Protein AF-A0A101C8A8-F1 (afdb_monomer_lite)

Foldseek 3Di:
DPPPCPPVVVVVVVVVLVVLLVVLVCCCVVVVPDPVSVVCSVCVVVVVVVVVVVVVVVVVVVVVVD

Radius of gyration: 16.28 Å; chains: 1; bounding box: 29×23×49 Å

pLDDT: mean 71.85, std 11.02, range [40.28, 86.31]

Secondary structure (DSSP, 8-state):
------HHHHHHHHHHHHHHHHHHHHHHHHTT--HHHHHHHHHHHHHHHHHHHHHHHHHHHHHH--

Structure (mmCIF, N/CA/C/O backbone):
data_AF-A0A101C8A8-F1
#
_entry.id   AF-A0A101C8A8-F1
#
loop_
_atom_site.group_PDB
_atom_site.id
_atom_site.type_symbol
_atom_site.label_atom_id
_atom_site.label_alt_id
_atom_site.label_comp_id
_atom_site.label_asym_id
_atom_site.label_entity_id
_atom_site.label_seq_id
_atom_site.pdbx_PDB_ins_code
_atom_site.Cartn_x
_atom_site.Cartn_y
_atom_site.Cartn_z
_atom_site.occupancy
_atom_site.B_iso_or_equiv
_atom_site.auth_seq_id
_atom_site.auth_comp_id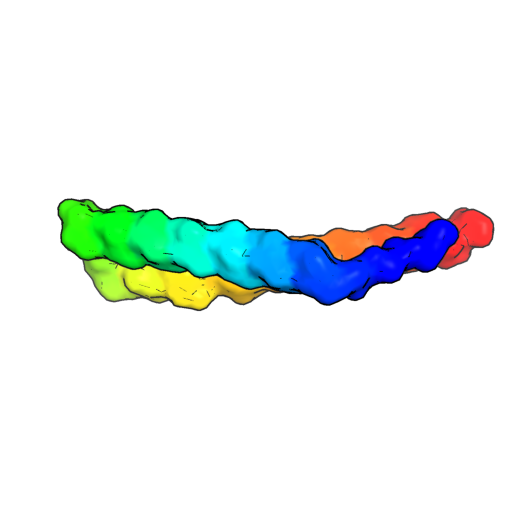
_atom_site.auth_asym_id
_atom_site.auth_atom_id
_atom_site.pdbx_PDB_model_num
ATOM 1 N N . MET A 1 1 ? 5.713 -4.445 -29.311 1.00 40.28 1 MET A N 1
ATOM 2 C CA . MET A 1 1 ? 6.490 -3.605 -28.371 1.00 40.28 1 MET A CA 1
ATOM 3 C C . MET A 1 1 ? 6.582 -4.347 -27.050 1.00 40.28 1 MET A C 1
ATOM 5 O O . MET A 1 1 ? 5.574 -4.442 -26.361 1.00 40.28 1 MET A O 1
ATOM 9 N N . ASN A 1 2 ? 7.746 -4.916 -26.725 1.00 43.09 2 ASN A N 1
ATOM 10 C CA . ASN A 1 2 ? 7.985 -5.496 -25.404 1.00 43.09 2 ASN A CA 1
ATOM 11 C C . ASN A 1 2 ? 7.920 -4.367 -24.373 1.00 43.09 2 ASN A C 1
ATOM 13 O O . ASN A 1 2 ? 8.839 -3.556 -24.284 1.00 43.09 2 ASN A O 1
ATOM 17 N N . MET A 1 3 ? 6.822 -4.291 -23.618 1.00 52.56 3 MET A N 1
ATOM 18 C CA . MET A 1 3 ? 6.765 -3.494 -22.395 1.00 52.56 3 MET A CA 1
ATOM 19 C C . MET A 1 3 ? 7.667 -4.186 -21.374 1.00 52.56 3 MET A C 1
ATOM 21 O O . MET A 1 3 ? 7.215 -5.004 -20.578 1.00 52.56 3 MET A O 1
ATOM 25 N N . SER A 1 4 ? 8.967 -3.908 -21.457 1.00 47.91 4 SER A N 1
ATOM 26 C CA . SER A 1 4 ? 9.914 -4.272 -20.413 1.00 47.91 4 SER A CA 1
ATOM 27 C C . SER A 1 4 ? 9.533 -3.462 -19.180 1.00 47.91 4 SER A C 1
ATOM 29 O O . SER A 1 4 ? 9.785 -2.258 -19.100 1.00 47.91 4 SER A O 1
ATOM 31 N N . ILE A 1 5 ? 8.826 -4.103 -18.251 1.00 58.09 5 ILE A N 1
ATOM 32 C CA . ILE A 1 5 ? 8.588 -3.570 -16.914 1.00 58.09 5 ILE A CA 1
ATOM 33 C C . ILE A 1 5 ? 9.948 -3.624 -16.224 1.00 58.09 5 ILE A C 1
ATOM 35 O O . ILE A 1 5 ? 10.322 -4.616 -15.607 1.00 58.09 5 ILE A O 1
ATOM 39 N N . GLY A 1 6 ? 10.741 -2.577 -16.438 1.00 65.75 6 GLY A N 1
ATOM 40 C CA . GLY A 1 6 ? 12.041 -2.442 -15.806 1.00 65.75 6 GLY A CA 1
ATOM 41 C C . GLY A 1 6 ? 11.889 -2.335 -14.285 1.00 65.75 6 GLY A C 1
ATOM 42 O O . GLY A 1 6 ? 10.851 -1.871 -13.801 1.00 65.75 6 GLY A O 1
ATOM 43 N N . PRO A 1 7 ? 12.924 -2.702 -13.515 1.00 67.50 7 PRO A N 1
ATOM 44 C CA . PRO A 1 7 ? 12.891 -2.680 -12.050 1.00 67.50 7 PRO A CA 1
ATOM 45 C C . PRO A 1 7 ? 12.513 -1.302 -11.478 1.00 67.50 7 PRO A C 1
ATOM 47 O O . PRO A 1 7 ? 11.845 -1.220 -10.452 1.00 67.50 7 PRO A O 1
ATOM 50 N N . PHE A 1 8 ? 12.832 -0.217 -12.189 1.00 70.00 8 PHE A N 1
ATOM 51 C CA . PHE A 1 8 ? 12.433 1.146 -11.827 1.00 70.00 8 PHE A CA 1
ATOM 52 C C . PHE A 1 8 ? 10.913 1.368 -11.811 1.00 70.00 8 PHE A C 1
ATOM 54 O O . PHE A 1 8 ? 10.411 2.070 -10.936 1.00 70.00 8 PHE A O 1
ATOM 61 N N . ASN A 1 9 ? 10.162 0.729 -12.714 1.00 70.25 9 ASN A N 1
ATOM 62 C CA . ASN A 1 9 ? 8.702 0.841 -12.736 1.00 70.25 9 ASN A CA 1
ATOM 63 C C . ASN A 1 9 ? 8.056 0.075 -11.577 1.00 70.25 9 ASN A C 1
ATOM 65 O O . ASN A 1 9 ? 7.052 0.528 -11.033 1.00 70.25 9 ASN A O 1
ATOM 69 N N . LEU A 1 10 ? 8.643 -1.054 -11.165 1.00 74.25 10 LEU A N 1
ATOM 70 C CA . LEU A 1 10 ? 8.191 -1.802 -9.987 1.00 74.25 10 LEU A CA 1
ATOM 71 C C . LEU A 1 10 ? 8.425 -1.013 -8.696 1.00 74.25 10 LEU A C 1
ATOM 73 O O . LEU A 1 10 ? 7.540 -0.961 -7.845 1.00 74.25 10 LEU A O 1
ATOM 77 N N . ILE A 1 11 ? 9.578 -0.352 -8.575 1.00 79.00 11 ILE A N 1
ATOM 78 C CA . ILE A 1 11 ? 9.887 0.515 -7.430 1.00 79.00 11 ILE A CA 1
ATOM 79 C C . ILE A 1 11 ? 8.921 1.703 -7.388 1.00 79.00 11 ILE A C 1
ATOM 81 O O . ILE A 1 11 ? 8.363 2.002 -6.334 1.00 79.00 11 ILE A O 1
ATOM 85 N N . PHE A 1 12 ? 8.665 2.347 -8.529 1.00 77.69 12 PHE A N 1
ATOM 86 C CA . PHE A 1 12 ? 7.703 3.446 -8.608 1.00 77.69 12 PHE A CA 1
ATOM 87 C C . PHE A 1 12 ? 6.292 3.001 -8.200 1.00 77.69 12 PHE A C 1
ATOM 89 O O . PHE A 1 12 ? 5.643 3.663 -7.391 1.00 77.69 12 PHE A O 1
ATOM 96 N N . LEU A 1 13 ? 5.841 1.842 -8.687 1.00 79.88 13 LEU A N 1
ATOM 97 C CA . LEU A 1 13 ? 4.554 1.260 -8.306 1.00 79.88 13 LEU A CA 1
ATOM 98 C C . LEU A 1 13 ? 4.483 0.980 -6.795 1.00 79.88 13 LEU A C 1
ATOM 100 O O . LEU A 1 13 ? 3.479 1.299 -6.158 1.00 79.88 13 LEU A O 1
ATOM 104 N N . ALA A 1 14 ? 5.556 0.436 -6.214 1.00 80.31 14 ALA A N 1
ATOM 105 C CA . ALA A 1 14 ? 5.642 0.167 -4.783 1.00 80.31 14 ALA A CA 1
ATOM 106 C C . ALA A 1 14 ? 5.539 1.460 -3.957 1.00 80.31 14 ALA A C 1
ATOM 108 O O . ALA A 1 14 ? 4.758 1.518 -3.007 1.00 80.31 14 ALA A O 1
ATOM 109 N N . ILE A 1 15 ? 6.236 2.525 -4.361 1.00 85.25 15 ILE A N 1
ATOM 110 C CA . ILE A 1 15 ? 6.174 3.833 -3.692 1.00 85.25 15 ILE A CA 1
ATOM 111 C C . ILE A 1 15 ? 4.759 4.414 -3.767 1.00 85.25 15 ILE A C 1
ATOM 113 O O . ILE A 1 15 ? 4.209 4.816 -2.743 1.00 85.25 15 ILE A O 1
ATOM 117 N N . VAL A 1 16 ? 4.137 4.412 -4.950 1.00 84.00 16 VAL A N 1
ATOM 118 C CA . VAL A 1 16 ? 2.760 4.904 -5.119 1.00 84.00 16 VAL A CA 1
ATOM 119 C C . VAL A 1 16 ? 1.791 4.106 -4.244 1.00 84.00 16 VAL A C 1
ATOM 121 O O . VAL A 1 16 ? 0.957 4.696 -3.558 1.00 84.00 16 VAL A O 1
ATOM 124 N N . SER A 1 17 ? 1.934 2.779 -4.194 1.00 79.88 17 SER A N 1
ATOM 125 C CA . SER A 1 17 ? 1.094 1.931 -3.342 1.00 79.88 17 SER A CA 1
ATOM 126 C C . SER A 1 17 ? 1.272 2.234 -1.849 1.00 79.88 17 SER A C 1
ATOM 128 O O . SER A 1 17 ? 0.283 2.300 -1.119 1.00 79.88 17 SER A O 1
ATOM 130 N N . ALA A 1 18 ? 2.503 2.510 -1.402 1.00 83.69 18 ALA A N 1
ATOM 131 C CA . ALA A 1 18 ? 2.795 2.865 -0.017 1.00 83.69 18 ALA A CA 1
ATOM 132 C C . ALA A 1 18 ? 2.175 4.216 0.371 1.00 83.69 18 ALA A C 1
ATOM 134 O O . ALA A 1 18 ? 1.562 4.329 1.432 1.00 83.69 18 ALA A O 1
ATOM 135 N N . VAL A 1 19 ? 2.264 5.226 -0.503 1.00 86.31 19 VAL A N 1
ATOM 136 C CA . VAL A 1 19 ? 1.654 6.548 -0.270 1.00 86.31 19 VAL A CA 1
ATOM 137 C C . VAL A 1 19 ? 0.134 6.436 -0.143 1.00 86.31 19 VAL A C 1
ATOM 139 O O . VAL A 1 19 ? -0.450 7.013 0.776 1.00 86.31 19 VAL A O 1
ATOM 142 N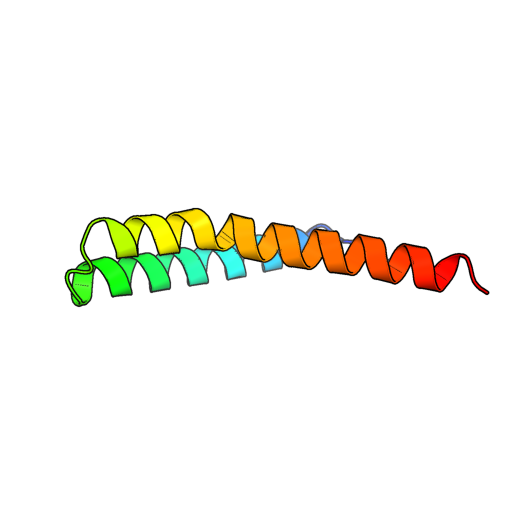 N . VAL A 1 20 ? -0.508 5.654 -1.016 1.00 82.50 20 VAL A N 1
ATOM 143 C CA . VAL A 1 20 ? -1.959 5.417 -0.961 1.00 82.50 20 VAL A CA 1
ATOM 144 C C . VAL A 1 20 ? -2.355 4.706 0.334 1.00 82.50 20 VAL A C 1
ATOM 146 O O . VAL A 1 20 ? -3.340 5.095 0.963 1.00 82.50 20 VAL A O 1
ATOM 149 N N . TYR A 1 21 ? -1.570 3.723 0.782 1.00 82.50 21 TYR A N 1
ATOM 150 C CA . TYR A 1 21 ? -1.808 3.034 2.053 1.00 82.50 21 TYR A CA 1
ATOM 151 C C . TYR A 1 21 ? -1.718 3.975 3.253 1.00 82.50 21 TYR A C 1
ATOM 153 O O . TYR A 1 21 ? -2.610 3.974 4.101 1.00 82.50 21 TYR A O 1
ATOM 161 N N . ILE A 1 22 ? -0.673 4.804 3.315 1.00 84.62 22 ILE A N 1
ATOM 162 C CA . ILE A 1 22 ? -0.474 5.766 4.406 1.00 84.62 22 ILE A CA 1
ATOM 163 C C . ILE A 1 22 ? -1.612 6.795 4.421 1.00 84.62 22 ILE A C 1
ATOM 165 O O . ILE A 1 22 ? -2.158 7.089 5.484 1.00 84.62 22 ILE A O 1
ATOM 169 N N . ALA A 1 23 ? -2.022 7.299 3.254 1.00 82.25 23 ALA A N 1
ATOM 170 C CA . ALA A 1 23 ? -3.135 8.239 3.136 1.00 82.25 23 ALA A CA 1
ATOM 171 C C . ALA A 1 23 ? -4.474 7.609 3.558 1.00 82.25 23 ALA A C 1
ATOM 173 O O . ALA A 1 23 ? -5.237 8.221 4.310 1.00 82.25 23 ALA A O 1
ATOM 174 N N . GLY A 1 24 ? -4.744 6.374 3.124 1.00 79.19 24 GLY A N 1
ATOM 175 C CA . GLY A 1 24 ? -5.930 5.617 3.522 1.00 79.19 24 GLY A CA 1
ATOM 176 C C . GLY A 1 24 ? -5.967 5.377 5.029 1.00 79.19 24 GLY A C 1
ATOM 177 O O . GLY A 1 24 ? -6.973 5.659 5.678 1.00 79.19 24 GLY A O 1
ATOM 178 N N . PHE A 1 25 ? -4.847 4.945 5.608 1.00 81.75 25 PHE A N 1
ATOM 179 C CA . PHE A 1 25 ? -4.721 4.712 7.044 1.00 81.75 25 PHE A CA 1
ATOM 180 C C . PHE A 1 25 ? -4.913 6.001 7.853 1.00 81.75 25 PHE A C 1
ATOM 182 O O . PHE A 1 25 ? -5.682 6.024 8.813 1.00 81.75 25 PHE A O 1
ATOM 189 N N . TYR A 1 26 ? -4.297 7.107 7.424 1.00 82.75 26 TYR A N 1
ATOM 190 C CA . TYR A 1 26 ? -4.479 8.417 8.050 1.00 82.75 26 TYR A CA 1
ATOM 191 C C . TYR A 1 26 ? -5.942 8.879 7.998 1.00 82.75 26 TYR A C 1
ATOM 193 O O . TYR A 1 26 ? -6.471 9.380 8.989 1.00 82.75 26 TYR A O 1
ATOM 201 N N . CYS A 1 27 ? -6.624 8.666 6.869 1.00 79.25 27 CYS A N 1
ATOM 202 C CA . CYS A 1 27 ? -8.036 9.004 6.709 1.00 79.25 27 CYS A CA 1
ATOM 203 C C . CYS A 1 27 ? -8.934 8.186 7.651 1.00 79.25 27 CYS A C 1
ATOM 205 O O . CYS A 1 27 ? -9.833 8.742 8.285 1.00 79.25 27 CYS A O 1
ATOM 207 N N . VAL A 1 28 ? -8.652 6.889 7.805 1.00 80.94 28 VAL A N 1
ATOM 208 C CA . VAL A 1 28 ? -9.372 5.997 8.725 1.00 80.94 28 VAL A CA 1
ATOM 209 C C . VAL A 1 28 ? -9.211 6.432 10.177 1.00 80.94 28 VAL A C 1
ATOM 211 O O . VAL A 1 28 ? -10.213 6.570 10.881 1.00 80.94 28 VAL A O 1
ATOM 214 N N . PHE A 1 29 ? -7.980 6.720 10.606 1.00 78.69 29 PHE A N 1
ATOM 215 C CA . PHE A 1 29 ? -7.710 7.174 11.972 1.00 78.69 29 PHE A CA 1
ATOM 216 C C . PHE A 1 29 ? -8.314 8.549 12.258 1.00 78.69 29 PHE A C 1
ATOM 218 O O . PHE A 1 29 ? -8.938 8.743 13.301 1.00 78.69 29 PHE A O 1
ATOM 225 N N . LYS A 1 30 ? -8.170 9.502 11.331 1.00 80.19 30 LYS A N 1
ATOM 226 C CA . LYS A 1 30 ? -8.639 10.880 11.521 1.00 80.19 30 LYS A CA 1
ATOM 227 C C . LYS A 1 30 ? -10.162 10.987 11.542 1.00 80.19 30 LYS A C 1
ATOM 229 O O . LYS A 1 30 ? -10.702 11.708 12.373 1.00 80.19 30 LYS A O 1
ATOM 234 N N . ASN A 1 31 ? -10.853 10.263 10.663 1.00 78.75 31 ASN A N 1
ATOM 235 C CA . ASN A 1 31 ? -12.314 10.311 10.574 1.00 78.75 31 ASN A CA 1
ATOM 236 C C . ASN A 1 31 ? -13.014 9.288 11.481 1.00 78.75 31 ASN A C 1
ATOM 238 O O . ASN A 1 31 ? -14.238 9.196 11.438 1.00 78.75 31 ASN A O 1
ATOM 242 N N . LYS A 1 32 ? -12.260 8.512 12.282 1.00 74.94 32 LYS A N 1
ATOM 243 C CA . LYS A 1 32 ? -12.773 7.367 13.058 1.00 74.94 32 LYS A CA 1
ATOM 244 C C . LYS A 1 32 ? -13.692 6.488 12.212 1.00 74.94 32 LYS A C 1
ATOM 246 O O . LYS A 1 32 ? -14.767 6.080 12.657 1.00 74.94 32 LYS A O 1
ATOM 251 N N . LEU A 1 33 ? -13.285 6.238 10.967 1.00 69.81 33 LEU A N 1
ATOM 252 C CA . LEU A 1 33 ? -14.031 5.325 10.120 1.00 69.81 33 LEU A CA 1
ATOM 253 C C . LEU A 1 33 ? -14.041 3.982 10.849 1.00 69.81 33 LEU A C 1
ATOM 255 O O . LEU A 1 33 ? -12.988 3.468 11.225 1.00 69.81 33 LEU A O 1
ATOM 259 N N . GLY A 1 34 ? -15.242 3.469 11.115 1.00 75.50 34 GLY A N 1
ATOM 260 C CA . GLY A 1 34 ? -15.422 2.203 11.812 1.00 75.50 34 GLY A CA 1
ATOM 261 C C . GLY A 1 34 ? -14.754 1.035 11.069 1.00 75.50 34 GLY A C 1
ATOM 262 O O . GLY A 1 34 ? -14.107 1.231 10.037 1.00 75.50 34 GLY A O 1
ATOM 263 N N . PRO A 1 35 ? -14.948 -0.210 11.526 1.00 75.56 35 PRO A N 1
ATOM 264 C CA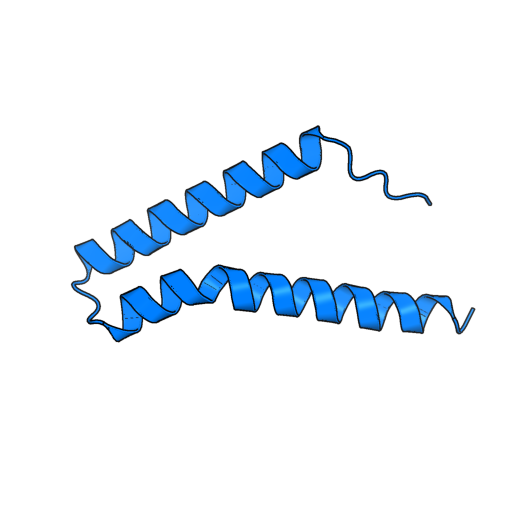 . PRO A 1 35 ? -14.303 -1.389 10.936 1.00 75.56 35 PRO A CA 1
ATOM 265 C C . PRO A 1 35 ? -14.476 -1.494 9.410 1.00 75.56 35 PRO A C 1
ATOM 267 O O . PRO A 1 35 ? -13.583 -1.977 8.722 1.00 75.56 35 PRO A O 1
ATOM 270 N N . VAL A 1 36 ? -15.572 -0.949 8.869 1.00 75.12 36 VAL A N 1
ATOM 271 C CA . VAL A 1 36 ? -15.825 -0.831 7.426 1.00 75.12 36 VAL A CA 1
ATOM 272 C C . VAL A 1 36 ? -14.734 -0.034 6.701 1.00 75.12 36 VAL A C 1
ATOM 274 O O . VAL A 1 36 ? -14.245 -0.493 5.679 1.00 75.12 36 VAL A O 1
ATOM 277 N N . GLY A 1 37 ? -14.298 1.121 7.217 1.00 71.19 37 GLY A N 1
ATOM 278 C CA . GLY A 1 37 ? -13.277 1.939 6.548 1.00 71.19 37 GLY A CA 1
ATOM 279 C C . GLY A 1 37 ? -11.892 1.301 6.556 1.00 71.19 37 GLY A C 1
ATOM 280 O O . GLY A 1 37 ? -11.168 1.405 5.568 1.00 71.19 37 GLY A O 1
ATOM 281 N N . ILE A 1 38 ? -11.553 0.581 7.630 1.00 74.19 38 ILE A N 1
ATOM 282 C CA . ILE A 1 38 ? -10.338 -0.245 7.694 1.00 74.19 38 ILE A CA 1
ATOM 283 C C . ILE A 1 38 ? -10.393 -1.319 6.604 1.00 74.19 38 ILE A C 1
ATOM 285 O O . ILE A 1 38 ? -9.432 -1.488 5.854 1.00 74.19 38 ILE A O 1
ATOM 289 N N . LEU A 1 39 ? -11.532 -2.006 6.485 1.00 75.12 39 LEU A N 1
ATOM 290 C CA . LEU A 1 39 ? -11.732 -3.060 5.497 1.00 75.12 39 LEU A CA 1
ATOM 291 C C . LEU A 1 39 ? -11.629 -2.517 4.066 1.00 75.12 39 LEU A C 1
ATOM 293 O O . LEU A 1 39 ? -10.993 -3.143 3.224 1.00 75.12 39 LEU A O 1
ATOM 297 N N . THR A 1 40 ? -12.164 -1.324 3.797 1.00 74.62 40 THR A N 1
ATOM 298 C CA . THR A 1 40 ? -12.061 -0.677 2.481 1.00 74.62 40 THR A CA 1
ATOM 299 C C . THR A 1 40 ? -10.618 -0.335 2.116 1.00 74.62 40 THR A C 1
ATOM 301 O O . THR A 1 40 ? -10.210 -0.589 0.987 1.00 74.62 40 THR A O 1
ATOM 304 N N . VAL A 1 41 ? -9.820 0.195 3.052 1.00 76.06 41 VAL A N 1
ATOM 305 C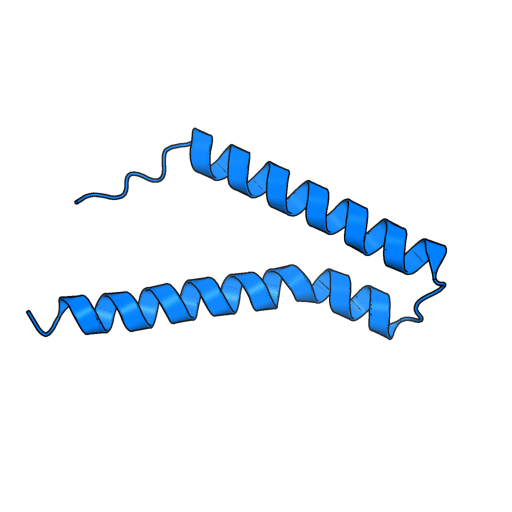 CA . VAL A 1 41 ? -8.392 0.488 2.812 1.00 76.06 41 VAL A CA 1
ATOM 306 C C . VAL A 1 41 ? -7.594 -0.800 2.600 1.00 76.06 41 VAL A C 1
ATOM 308 O O . VAL A 1 41 ? -6.723 -0.846 1.735 1.00 76.06 41 VAL A O 1
ATOM 311 N N . LEU A 1 42 ? -7.922 -1.866 3.335 1.00 75.00 42 LEU A N 1
ATOM 312 C CA . LEU A 1 42 ? -7.278 -3.171 3.193 1.00 75.00 42 LEU A CA 1
ATOM 313 C C . LEU A 1 42 ? -7.618 -3.856 1.858 1.00 75.00 42 LEU A C 1
ATOM 315 O O . LEU A 1 42 ? -6.765 -4.512 1.269 1.00 75.00 42 LEU A O 1
ATOM 319 N N . LEU A 1 43 ? -8.857 -3.702 1.381 1.00 75.31 43 LEU A N 1
ATOM 320 C CA . LEU A 1 43 ? -9.350 -4.274 0.123 1.00 75.31 43 LEU A CA 1
ATOM 321 C C . LEU A 1 43 ? -9.026 -3.407 -1.103 1.00 75.31 43 LEU A C 1
ATOM 323 O O . LEU A 1 43 ? -9.117 -3.881 -2.234 1.00 75.31 43 LEU A O 1
ATOM 327 N N . PHE A 1 44 ? -8.612 -2.156 -0.910 1.00 74.62 44 PHE A N 1
ATOM 328 C CA . PHE A 1 44 ? -8.269 -1.235 -1.995 1.00 74.62 44 PHE A CA 1
ATOM 329 C C . PHE A 1 44 ? -7.241 -1.794 -3.008 1.00 74.62 44 PHE A C 1
ATOM 331 O O . PHE A 1 44 ? -7.470 -1.671 -4.215 1.00 74.62 44 PHE A O 1
ATOM 338 N N . PRO A 1 45 ? -6.152 -2.476 -2.591 1.00 71.00 45 PRO A N 1
ATOM 339 C CA . PRO A 1 45 ? -5.187 -3.062 -3.524 1.00 71.00 45 PRO A CA 1
ATOM 340 C C . PRO A 1 45 ? -5.762 -4.244 -4.307 1.00 71.00 45 PRO A C 1
ATOM 342 O O . PRO A 1 45 ? -5.358 -4.471 -5.446 1.00 71.00 45 PRO A O 1
ATOM 345 N N . LEU A 1 46 ? -6.713 -4.982 -3.723 1.00 71.44 46 LEU A N 1
ATOM 346 C CA . LEU A 1 46 ? -7.392 -6.089 -4.399 1.00 71.44 46 LEU A CA 1
ATOM 347 C C . LEU A 1 46 ? -8.252 -5.568 -5.549 1.00 71.44 46 LEU A C 1
ATOM 349 O O . LEU A 1 46 ? -8.202 -6.127 -6.640 1.00 71.44 46 LEU A O 1
ATOM 353 N N . VAL A 1 47 ? -8.964 -4.455 -5.345 1.00 72.62 47 VAL A N 1
ATOM 354 C CA . VAL A 1 47 ? -9.741 -3.804 -6.412 1.00 72.62 47 VAL A CA 1
ATOM 355 C C . VAL A 1 47 ? -8.817 -3.285 -7.516 1.00 72.62 47 VAL A C 1
ATOM 357 O O . VAL A 1 47 ? -9.062 -3.547 -8.693 1.00 72.62 47 VAL A O 1
ATOM 360 N N . GLY A 1 48 ? -7.716 -2.614 -7.156 1.00 69.56 48 GLY A N 1
ATOM 361 C CA . GLY A 1 48 ? -6.725 -2.137 -8.129 1.00 69.56 48 GLY A CA 1
ATOM 362 C C . GLY A 1 48 ? -6.088 -3.271 -8.940 1.00 69.56 48 GLY A C 1
ATOM 363 O O . GLY A 1 48 ? -5.974 -3.174 -10.162 1.00 69.56 48 GLY A O 1
ATOM 364 N N . SER A 1 49 ? -5.742 -4.379 -8.281 1.00 69.81 49 SER A N 1
ATOM 365 C CA . SER A 1 49 ? -5.248 -5.596 -8.932 1.00 69.81 49 SER A CA 1
ATOM 366 C C . SER A 1 49 ? -6.275 -6.173 -9.907 1.00 69.81 49 SER A C 1
ATOM 368 O O . SER A 1 49 ? -5.917 -6.482 -11.042 1.00 69.81 49 SER A O 1
ATOM 370 N N . LEU A 1 50 ? -7.551 -6.242 -9.512 1.00 77.25 50 LEU A N 1
ATOM 371 C CA . LEU A 1 50 ? -8.632 -6.761 -10.351 1.00 77.25 50 LEU A CA 1
ATOM 372 C C . LEU A 1 50 ? -8.798 -5.946 -11.641 1.00 77.25 50 LEU A C 1
ATOM 374 O O . LEU A 1 50 ? -8.956 -6.517 -12.717 1.00 77.25 50 LEU A O 1
ATOM 378 N N . VAL A 1 51 ? -8.715 -4.616 -11.543 1.00 75.00 51 VAL A N 1
ATOM 379 C CA . VAL A 1 51 ? -8.808 -3.703 -12.695 1.00 75.00 51 VAL A CA 1
ATOM 380 C C . VAL A 1 51 ? -7.629 -3.891 -13.647 1.00 75.00 51 VAL A C 1
ATOM 382 O O . VAL A 1 51 ? -7.824 -3.929 -14.860 1.00 75.00 51 VAL A O 1
ATOM 385 N N . ILE A 1 52 ? -6.412 -4.062 -13.124 1.00 75.62 52 ILE A N 1
ATOM 386 C CA . ILE A 1 52 ? -5.224 -4.348 -13.943 1.00 75.62 52 ILE A CA 1
ATOM 387 C C . ILE A 1 52 ? -5.366 -5.705 -14.644 1.00 75.62 52 ILE A C 1
ATOM 389 O O . ILE A 1 52 ? -5.021 -5.837 -15.820 1.00 75.62 52 ILE A O 1
ATOM 393 N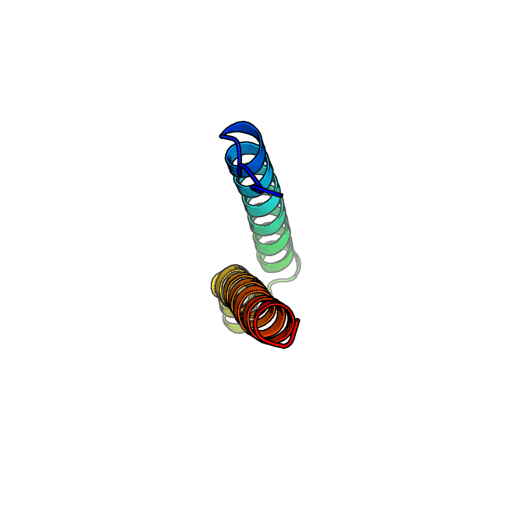 N . LEU A 1 53 ? -5.900 -6.706 -13.944 1.00 75.50 53 LEU A N 1
ATOM 394 C CA . LEU A 1 53 ? -6.124 -8.049 -14.473 1.00 75.50 53 LEU A CA 1
ATOM 395 C C . LEU A 1 53 ? -7.176 -8.030 -15.592 1.00 75.50 53 LEU A C 1
ATOM 397 O O . LEU A 1 53 ? -6.926 -8.561 -16.673 1.00 75.50 53 LEU A O 1
ATOM 401 N N . LEU A 1 54 ? -8.294 -7.331 -15.378 1.00 77.88 54 LEU A N 1
ATOM 402 C CA . LEU A 1 54 ? -9.323 -7.087 -16.392 1.00 77.88 54 LEU A CA 1
ATOM 403 C C . LEU A 1 54 ? -8.756 -6.335 -17.599 1.00 77.88 54 LEU A C 1
ATOM 405 O O . LEU A 1 54 ? -8.943 -6.768 -18.731 1.00 77.88 54 LEU A O 1
ATOM 409 N N . TYR A 1 55 ? -7.998 -5.259 -17.377 1.00 74.25 55 TYR A N 1
ATOM 410 C CA . TYR A 1 55 ? -7.358 -4.502 -18.454 1.00 74.25 55 TYR A CA 1
ATOM 411 C C . TYR A 1 55 ? -6.395 -5.374 -19.272 1.00 74.25 55 TYR A C 1
ATOM 413 O O . TYR A 1 55 ? -6.369 -5.293 -20.500 1.00 74.25 55 TYR A O 1
ATOM 421 N N . SER A 1 56 ? -5.630 -6.242 -18.607 1.00 74.00 56 SER A N 1
ATOM 422 C CA . SER A 1 56 ? -4.734 -7.198 -19.261 1.00 74.00 56 SER A CA 1
ATOM 423 C C . SER A 1 56 ? -5.503 -8.215 -20.111 1.00 74.00 56 SER A C 1
ATOM 425 O O . SER A 1 56 ? -5.131 -8.450 -21.262 1.00 74.00 56 SER A O 1
ATOM 427 N N . LEU A 1 57 ? -6.606 -8.765 -19.593 1.00 75.25 57 LEU A N 1
ATOM 428 C CA . LEU A 1 57 ? -7.465 -9.709 -20.316 1.00 75.25 57 LEU A CA 1
ATOM 429 C C . LEU A 1 57 ? -8.113 -9.060 -21.548 1.00 75.25 57 LEU A C 1
ATOM 431 O O . LEU A 1 57 ? -7.968 -9.582 -22.655 1.00 75.25 57 LEU A O 1
ATOM 435 N N . THR A 1 58 ? -8.720 -7.881 -21.396 1.00 76.75 58 THR A N 1
ATOM 436 C CA . THR A 1 58 ? -9.355 -7.140 -22.500 1.00 76.75 58 THR A CA 1
ATOM 437 C C . THR A 1 58 ? -8.339 -6.718 -23.567 1.00 76.75 58 THR A C 1
ATOM 439 O O . THR A 1 58 ? -8.605 -6.794 -24.769 1.00 76.75 58 THR A O 1
ATOM 442 N N . ARG A 1 59 ? -7.128 -6.311 -23.162 1.00 67.94 59 ARG A N 1
ATOM 443 C CA . ARG A 1 59 ? -6.045 -5.964 -24.097 1.00 67.94 59 ARG A CA 1
ATOM 444 C C . ARG A 1 59 ? -5.530 -7.186 -24.862 1.00 67.94 59 ARG A C 1
ATOM 446 O O . ARG A 1 59 ? -5.172 -7.057 -26.032 1.00 67.94 59 ARG A O 1
ATOM 453 N N . LYS A 1 60 ? -5.505 -8.362 -24.227 1.00 58.59 60 LYS A N 1
ATOM 454 C CA . LYS A 1 60 ? -5.107 -9.624 -24.864 1.00 58.59 60 LYS A CA 1
ATOM 455 C C . LYS A 1 60 ? -6.124 -10.059 -25.922 1.00 58.59 60 LYS A C 1
ATOM 457 O O . LYS A 1 60 ? -5.712 -10.453 -27.009 1.00 58.59 60 LYS A O 1
ATOM 462 N N . GLU A 1 61 ? -7.420 -9.891 -25.659 1.00 59.12 61 GLU A N 1
ATOM 463 C CA . GLU A 1 61 ? -8.477 -10.112 -26.659 1.00 59.12 61 GLU A CA 1
ATOM 464 C C . GLU A 1 61 ? -8.342 -9.181 -27.872 1.00 59.12 61 GLU A C 1
ATOM 466 O O . GLU A 1 61 ? -8.437 -9.623 -29.017 1.00 59.12 61 GLU A O 1
ATOM 471 N N . SER A 1 62 ? -8.042 -7.900 -27.643 1.00 54.97 62 SER A N 1
ATOM 472 C CA . SER A 1 62 ? -7.849 -6.926 -28.726 1.00 54.97 62 SER A CA 1
ATOM 473 C C . SER A 1 62 ? -6.648 -7.256 -29.629 1.00 54.97 62 SER A C 1
ATOM 475 O O . SER A 1 62 ? -6.657 -6.928 -30.813 1.00 54.97 62 SER A O 1
ATOM 477 N N . SER A 1 63 ? -5.631 -7.947 -29.100 1.00 54.28 63 SER A N 1
ATOM 478 C CA . SER A 1 63 ? -4.441 -8.351 -29.860 1.00 54.28 63 SER A CA 1
ATOM 479 C C . SER A 1 63 ? -4.619 -9.632 -30.685 1.00 54.28 63 SER A C 1
ATOM 481 O O . SER A 1 63 ? -3.802 -9.865 -31.568 1.00 54.28 63 SER A O 1
ATOM 483 N N . ILE A 1 64 ? -5.633 -10.460 -30.405 1.00 54.84 64 ILE A N 1
ATOM 484 C CA . ILE A 1 64 ? -5.901 -11.721 -31.131 1.00 54.84 64 ILE A CA 1
ATOM 485 C C . ILE A 1 64 ? -6.789 -11.481 -32.366 1.00 54.84 64 ILE A C 1
ATOM 487 O O . ILE A 1 64 ? -6.805 -12.286 -33.290 1.00 54.84 64 ILE A O 1
ATOM 491 N N . LYS A 1 65 ? -7.502 -10.348 -32.417 1.00 47.44 65 LYS A N 1
ATOM 492 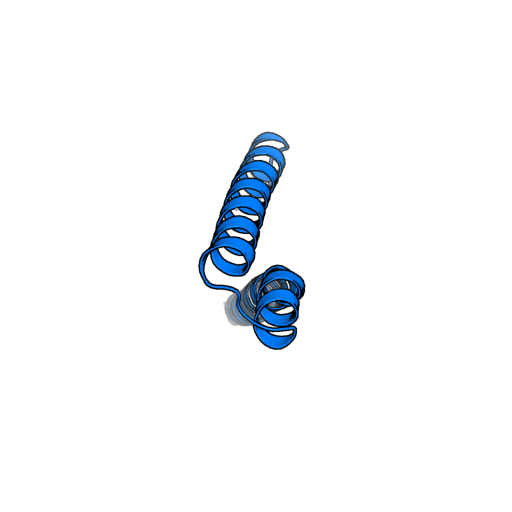C CA . LYS A 1 65 ? -8.355 -9.952 -33.550 1.00 47.44 65 LYS A CA 1
ATOM 493 C C . LYS A 1 65 ? -7.629 -9.193 -34.675 1.00 47.44 65 LYS A C 1
ATOM 495 O O . LYS A 1 65 ? -8.310 -8.650 -35.543 1.00 47.44 65 LYS A O 1
ATOM 500 N N . LYS A 1 66 ? -6.296 -9.110 -34.649 1.00 42.88 66 LYS A N 1
ATOM 501 C CA . LYS A 1 66 ? -5.498 -8.393 -35.654 1.00 42.88 66 LYS A CA 1
ATOM 502 C C . LYS A 1 66 ? -4.750 -9.339 -36.575 1.00 42.88 66 LYS A C 1
ATOM 504 O O . LYS A 1 66 ? -4.138 -10.286 -36.041 1.00 42.88 66 LYS A O 1
#

Sequence (66 aa):
MNMSIGPFNLIFLAIVSAVVYIAGFYCVFKNKLGPVGILTVLLFPLVGSLVILLYSLTRKESSIKK